Protein AF-A0A667WRQ1-F1 (afdb_monomer_lite)

Structure (mmCIF, N/CA/C/O backbone):
data_AF-A0A667WRQ1-F1
#
_entry.id   AF-A0A667WRQ1-F1
#
loop_
_atom_site.group_PDB
_atom_site.id
_atom_site.type_symbol
_atom_site.label_atom_id
_atom_site.label_alt_id
_atom_site.label_comp_id
_atom_site.label_asym_id
_atom_site.label_entity_id
_atom_site.label_seq_id
_atom_site.pdbx_PDB_ins_code
_atom_site.Cartn_x
_atom_site.Cartn_y
_atom_site.Cartn_z
_atom_site.occupancy
_atom_site.B_iso_or_equiv
_atom_site.auth_seq_id
_atom_site.auth_comp_id
_atom_site.auth_asym_id
_atom_site.auth_atom_id
_atom_site.pdbx_PDB_model_num
ATOM 1 N N . MET A 1 1 ? -1.560 -1.883 29.142 1.00 42.34 1 MET A N 1
ATOM 2 C CA . MET A 1 1 ? -1.331 -3.077 28.311 1.00 42.34 1 MET A CA 1
ATOM 3 C C . MET A 1 1 ? -0.499 -2.601 27.144 1.00 42.34 1 MET A C 1
ATOM 5 O O . MET A 1 1 ? -1.044 -2.218 26.118 1.00 42.34 1 MET A O 1
ATOM 9 N N . ASP A 1 2 ? 0.805 -2.490 27.361 1.00 52.34 2 ASP A N 1
ATOM 10 C CA . ASP A 1 2 ? 1.769 -2.213 26.306 1.00 52.34 2 ASP A CA 1
ATOM 11 C C . ASP A 1 2 ? 1.847 -3.485 25.462 1.00 52.34 2 ASP A C 1
ATOM 13 O O . ASP A 1 2 ? 2.607 -4.402 25.762 1.00 52.34 2 ASP A O 1
ATOM 17 N N . CYS A 1 3 ? 0.941 -3.612 24.489 1.00 54.09 3 CYS A N 1
ATOM 18 C CA . CYS A 1 3 ? 1.062 -4.631 23.460 1.00 54.09 3 CYS A CA 1
ATOM 19 C C . CYS A 1 3 ? 2.378 -4.340 22.751 1.00 54.09 3 CYS A C 1
ATOM 21 O O . CYS A 1 3 ? 2.482 -3.352 22.024 1.00 54.09 3 CYS A O 1
ATOM 23 N N . ASP A 1 4 ? 3.386 -5.147 23.063 1.00 63.47 4 ASP A N 1
ATOM 24 C CA . ASP A 1 4 ? 4.729 -5.015 22.535 1.00 63.47 4 ASP A CA 1
ATOM 25 C C . ASP A 1 4 ? 4.665 -5.169 21.013 1.00 63.47 4 ASP A C 1
ATOM 27 O O . ASP A 1 4 ? 4.563 -6.265 20.455 1.00 63.47 4 ASP A O 1
ATOM 31 N N . LEU A 1 5 ? 4.603 -4.020 20.344 1.00 56.53 5 LEU A N 1
ATOM 32 C CA . LEU A 1 5 ? 4.435 -3.911 18.906 1.00 56.53 5 LEU A CA 1
ATOM 33 C C . LEU A 1 5 ? 5.613 -4.574 18.186 1.00 56.53 5 LEU A C 1
ATOM 35 O O . LEU A 1 5 ? 5.435 -5.090 17.084 1.00 56.53 5 LEU A O 1
ATOM 39 N N . GLU A 1 6 ? 6.793 -4.617 18.812 1.00 61.09 6 GLU A N 1
ATOM 40 C CA . GLU A 1 6 ? 7.940 -5.357 18.288 1.00 61.09 6 GLU A CA 1
ATOM 41 C C . GLU A 1 6 ? 7.711 -6.872 18.334 1.00 61.09 6 GLU A C 1
ATOM 43 O O . GLU A 1 6 ? 8.034 -7.558 17.367 1.00 61.09 6 GLU A O 1
ATOM 48 N N . ALA A 1 7 ? 7.077 -7.401 19.384 1.00 72.69 7 ALA A N 1
ATOM 49 C CA . ALA A 1 7 ? 6.786 -8.831 19.488 1.00 72.69 7 ALA A CA 1
ATOM 50 C C . ALA A 1 7 ? 5.741 -9.290 18.455 1.00 72.69 7 ALA A C 1
ATOM 52 O O . ALA A 1 7 ? 5.940 -10.296 17.778 1.00 72.69 7 ALA A O 1
ATOM 53 N N . VAL A 1 8 ? 4.657 -8.526 18.272 1.00 69.25 8 VAL A N 1
ATOM 54 C CA . VAL A 1 8 ? 3.605 -8.845 17.282 1.00 69.25 8 VAL A CA 1
ATOM 55 C C . VAL A 1 8 ? 4.133 -8.737 15.851 1.00 69.25 8 VAL A C 1
ATOM 57 O O . VAL A 1 8 ? 3.812 -9.560 14.993 1.00 69.25 8 VAL A O 1
ATOM 60 N N . THR A 1 9 ? 4.966 -7.730 15.579 1.00 69.62 9 THR A N 1
ATOM 61 C CA . THR A 1 9 ? 5.581 -7.578 14.256 1.00 69.62 9 THR A CA 1
ATOM 62 C C . THR A 1 9 ? 6.618 -8.665 13.979 1.00 69.62 9 THR A C 1
ATOM 64 O O . THR A 1 9 ? 6.685 -9.138 12.845 1.00 69.62 9 THR A O 1
ATOM 67 N N . ALA A 1 10 ? 7.376 -9.111 14.986 1.00 73.44 10 ALA A N 1
ATOM 68 C CA . ALA A 1 10 ? 8.308 -10.230 14.860 1.00 73.44 10 ALA A CA 1
ATOM 69 C C . ALA A 1 10 ? 7.597 -11.570 14.600 1.00 73.44 10 ALA A C 1
ATOM 71 O O 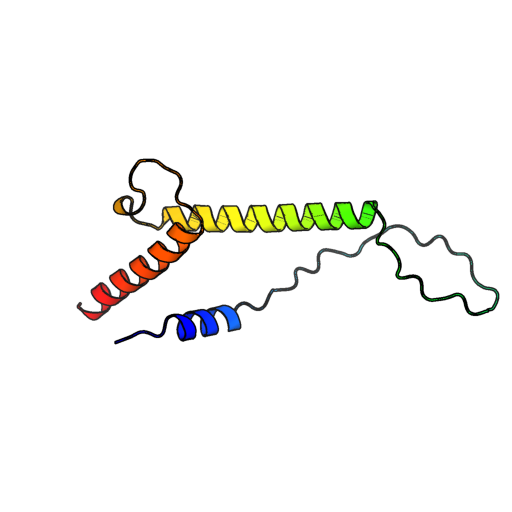. ALA A 1 10 ? 8.071 -12.356 13.777 1.00 73.44 10 ALA A O 1
ATOM 72 N N . ASP A 1 11 ? 6.455 -11.813 15.245 1.00 75.06 11 ASP A N 1
ATOM 73 C CA . ASP A 1 11 ? 5.653 -13.026 15.050 1.00 75.06 11 ASP A CA 1
ATOM 74 C C . ASP A 1 11 ? 5.050 -13.080 13.638 1.00 75.06 11 ASP A C 1
ATOM 76 O O . ASP A 1 11 ? 5.288 -14.030 12.891 1.00 75.06 11 ASP A O 1
ATOM 80 N N . MET A 1 12 ? 4.414 -11.988 13.190 1.00 71.81 12 MET A N 1
ATOM 81 C CA . MET A 1 12 ? 3.917 -11.885 11.813 1.00 71.81 12 MET A CA 1
ATOM 82 C C . MET A 1 12 ? 5.037 -12.067 10.786 1.00 71.81 12 MET A C 1
ATOM 84 O O . MET A 1 12 ? 4.849 -12.765 9.797 1.00 71.81 12 MET A O 1
ATOM 88 N N . LEU A 1 13 ? 6.213 -11.466 10.992 1.00 65.31 13 LEU A N 1
ATOM 89 C CA . LEU A 1 13 ? 7.317 -11.581 10.034 1.00 65.31 13 LEU A CA 1
ATOM 90 C C . LEU A 1 13 ? 7.924 -12.994 9.997 1.00 65.31 13 LEU A C 1
ATOM 92 O O . LEU A 1 13 ? 8.516 -13.370 8.987 1.00 65.31 13 LEU A O 1
ATOM 96 N N . SER A 1 14 ? 7.755 -13.775 11.066 1.00 67.50 14 SER A N 1
ATOM 97 C CA . SER A 1 14 ? 8.216 -15.165 11.143 1.00 67.50 14 SER A CA 1
ATOM 98 C C . SER A 1 14 ? 7.346 -16.119 10.316 1.00 67.50 14 SER A C 1
ATOM 100 O O . SER A 1 14 ? 7.856 -17.115 9.803 1.00 67.50 14 SER A O 1
ATOM 102 N N . GLU A 1 15 ? 6.060 -15.802 10.133 1.00 63.00 15 GLU A N 1
ATOM 103 C CA . GLU A 1 15 ? 5.127 -16.598 9.324 1.00 63.00 15 GLU A CA 1
ATOM 104 C C . GLU A 1 15 ? 5.210 -16.292 7.822 1.00 63.00 15 GLU A C 1
ATOM 106 O O . GLU A 1 15 ? 4.876 -17.138 6.991 1.00 63.00 15 GLU A O 1
ATOM 111 N N . TRP A 1 16 ? 5.740 -15.122 7.450 1.00 59.94 16 TRP A N 1
ATOM 112 C CA . TRP A 1 16 ? 6.037 -14.787 6.057 1.00 59.94 16 TRP A CA 1
ATOM 113 C C . TRP A 1 16 ? 7.232 -15.597 5.544 1.00 59.94 16 TRP A C 1
ATOM 115 O O . TRP A 1 16 ? 8.344 -15.100 5.357 1.00 59.94 16 TRP A O 1
ATOM 125 N N . LYS A 1 17 ? 6.985 -16.875 5.259 1.00 50.41 17 LYS A N 1
ATOM 126 C CA . LYS A 1 17 ? 7.858 -17.688 4.430 1.00 50.41 17 LYS A CA 1
ATOM 127 C C . LYS A 1 17 ? 7.667 -17.221 2.983 1.00 50.41 17 LYS A C 1
ATOM 129 O O . LYS A 1 17 ? 6.548 -17.294 2.482 1.00 50.41 17 LYS A O 1
ATOM 134 N N . PRO A 1 18 ? 8.709 -16.734 2.288 1.00 49.78 18 PRO A N 1
ATOM 135 C CA . PRO A 1 18 ? 8.589 -16.460 0.870 1.00 49.78 18 PRO A CA 1
ATOM 136 C C . PRO A 1 18 ? 8.334 -17.799 0.186 1.00 49.78 18 PRO A C 1
ATOM 138 O O . PRO A 1 18 ? 9.195 -18.676 0.154 1.00 49.78 18 PRO A O 1
ATOM 141 N N . GLU A 1 19 ? 7.120 -17.987 -0.306 1.00 46.06 19 GLU A N 1
ATOM 142 C CA . GLU A 1 19 ? 6.842 -19.036 -1.263 1.00 46.06 19 GLU A CA 1
ATOM 143 C C . GLU A 1 19 ? 7.634 -18.711 -2.526 1.00 46.06 19 GLU A C 1
ATOM 145 O O . GLU A 1 19 ? 7.362 -17.754 -3.258 1.00 46.06 19 GLU A O 1
ATOM 150 N N . ASP A 1 20 ? 8.715 -19.475 -2.691 1.00 48.84 20 ASP A N 1
ATOM 151 C CA . ASP A 1 20 ? 9.567 -19.488 -3.863 1.00 48.84 20 ASP A CA 1
ATOM 152 C C . ASP A 1 20 ? 8.709 -19.858 -5.075 1.00 48.84 20 ASP A C 1
ATOM 154 O O . ASP A 1 20 ? 8.644 -21.008 -5.507 1.00 48.84 20 ASP A O 1
ATOM 158 N N . ASN A 1 21 ? 8.072 -18.856 -5.676 1.00 47.94 21 ASN A N 1
ATOM 159 C CA . ASN A 1 21 ? 7.684 -18.917 -7.073 1.00 47.94 21 ASN A CA 1
ATOM 160 C C . ASN A 1 21 ? 8.979 -18.876 -7.886 1.00 47.94 21 ASN A C 1
ATOM 162 O O . ASN A 1 21 ? 9.406 -17.833 -8.390 1.00 47.94 21 ASN A O 1
ATOM 166 N N . ALA A 1 22 ? 9.629 -20.039 -7.956 1.00 46.59 22 ALA A N 1
ATOM 167 C CA . ALA A 1 22 ? 10.730 -20.347 -8.844 1.00 46.59 22 ALA A CA 1
ATOM 168 C C . ALA A 1 22 ? 10.228 -20.188 -10.284 1.00 46.59 22 ALA A C 1
ATOM 170 O O . ALA A 1 22 ? 9.764 -21.128 -10.923 1.00 46.59 22 ALA A O 1
ATOM 171 N N . PHE A 1 23 ? 10.261 -18.953 -10.783 1.00 42.78 23 PHE A N 1
ATOM 172 C CA . PHE A 1 23 ? 9.944 -18.657 -12.169 1.00 42.78 23 PHE A CA 1
ATOM 173 C C . PHE A 1 23 ? 11.058 -19.223 -13.052 1.00 42.78 23 PHE A C 1
ATOM 175 O O . PHE A 1 23 ? 12.090 -18.573 -13.241 1.00 42.78 23 PHE A O 1
ATOM 182 N N . GLY A 1 24 ? 10.805 -20.447 -13.525 1.00 42.84 24 GLY A N 1
ATOM 183 C CA . GLY A 1 24 ? 11.246 -21.035 -14.788 1.00 42.84 24 GLY A CA 1
ATOM 184 C C . GLY A 1 24 ? 12.632 -20.616 -15.250 1.00 42.84 24 GLY A C 1
ATOM 185 O O . GLY A 1 24 ? 12.814 -19.583 -15.904 1.00 42.84 24 GLY A O 1
ATOM 186 N N . ASP A 1 25 ? 13.604 -21.459 -14.925 1.00 56.91 25 ASP A N 1
ATOM 187 C CA . ASP A 1 25 ? 14.829 -21.573 -15.695 1.00 56.91 25 ASP A CA 1
ATOM 188 C C . ASP A 1 25 ? 14.462 -22.243 -17.023 1.00 56.91 25 ASP A C 1
ATOM 190 O O . ASP A 1 25 ? 14.152 -23.424 -17.024 1.00 56.91 25 ASP A O 1
ATOM 194 N N . ASP A 1 26 ? 14.437 -21.493 -18.129 1.00 50.53 26 ASP A N 1
ATOM 195 C CA . ASP A 1 26 ? 14.381 -22.088 -19.464 1.00 50.53 26 ASP A CA 1
ATOM 196 C C . ASP A 1 26 ? 15.123 -21.233 -20.505 1.00 50.53 26 ASP A C 1
ATOM 198 O O . ASP A 1 26 ? 14.803 -20.068 -20.758 1.00 50.53 26 ASP A O 1
ATOM 202 N N . GLN A 1 27 ? 16.120 -21.902 -21.092 1.00 51.25 27 GLN A N 1
ATOM 203 C CA . GLN A 1 27 ? 16.724 -21.745 -22.418 1.00 51.25 27 GLN A CA 1
ATOM 204 C C . GLN A 1 27 ? 17.407 -20.421 -22.794 1.00 51.25 27 GLN A C 1
ATOM 206 O O . GLN A 1 27 ? 16.821 -19.515 -23.379 1.00 51.25 27 GLN A O 1
ATOM 211 N N . ASP A 1 28 ? 18.736 -20.421 -22.669 1.00 38.97 28 ASP A N 1
ATOM 212 C CA . ASP A 1 28 ? 19.570 -20.073 -23.823 1.00 38.97 28 ASP A CA 1
ATOM 213 C C . ASP A 1 28 ? 20.550 -21.236 -24.053 1.00 38.97 28 ASP A C 1
ATOM 215 O O . ASP A 1 28 ? 21.164 -21.747 -23.113 1.00 38.97 28 ASP A O 1
ATOM 219 N N . SER A 1 29 ? 20.567 -21.736 -25.284 1.00 43.94 29 SER A N 1
ATOM 220 C CA . SER A 1 29 ? 21.109 -23.033 -25.687 1.00 43.94 29 SER A CA 1
ATOM 221 C C . SER A 1 29 ? 22.588 -23.208 -25.345 1.00 43.94 29 SER A C 1
ATOM 223 O O . SER A 1 29 ? 23.442 -22.414 -25.734 1.00 43.94 29 SER A O 1
ATOM 225 N N . LEU A 1 30 ? 22.899 -24.344 -24.723 1.00 44.84 30 LEU A N 1
ATOM 226 C CA . LEU A 1 30 ? 24.230 -24.939 -24.718 1.00 44.84 30 LEU A CA 1
ATOM 227 C C . LEU A 1 30 ? 24.623 -25.290 -26.163 1.00 44.84 30 LEU A C 1
ATOM 229 O O . LEU A 1 30 ? 24.187 -26.308 -26.697 1.00 44.84 30 LEU A O 1
ATOM 233 N N . GLN A 1 31 ? 25.474 -24.484 -26.798 1.00 46.28 31 GLN A N 1
ATOM 234 C CA . GLN A 1 31 ? 26.299 -24.996 -27.890 1.00 46.28 31 GLN A CA 1
ATOM 235 C C . GLN A 1 31 ? 27.484 -25.750 -27.286 1.00 46.28 31 GLN A C 1
ATOM 237 O O . GLN A 1 31 ? 28.384 -25.186 -26.670 1.00 46.28 31 GLN A O 1
ATOM 242 N N . SER A 1 32 ? 27.392 -27.065 -27.443 1.00 44.06 32 SER A N 1
ATOM 243 C CA . SER A 1 32 ? 28.373 -28.087 -27.115 1.00 44.06 32 SER A CA 1
ATOM 244 C C . SER A 1 32 ? 29.679 -27.921 -27.899 1.00 44.06 32 SER A C 1
ATOM 246 O O . SER A 1 32 ? 29.678 -28.019 -29.125 1.00 44.06 32 SER A O 1
ATOM 248 N N . SER A 1 33 ? 30.799 -27.844 -27.182 1.00 39.75 33 SER A N 1
ATOM 249 C CA . SER A 1 33 ? 32.075 -28.435 -27.602 1.00 39.75 33 SER A CA 1
ATOM 250 C C . SER A 1 33 ? 32.885 -28.846 -26.362 1.00 39.75 33 SER A C 1
ATOM 252 O O . SER A 1 33 ? 33.153 -28.047 -25.470 1.00 39.75 33 SER A O 1
ATOM 254 N N . SER A 1 34 ? 33.180 -30.144 -26.279 1.00 43.97 34 SER A N 1
ATOM 255 C CA . SER A 1 34 ? 33.880 -30.836 -25.181 1.00 43.97 34 SER A CA 1
ATOM 256 C C . SER A 1 34 ? 35.415 -30.883 -25.440 1.00 43.9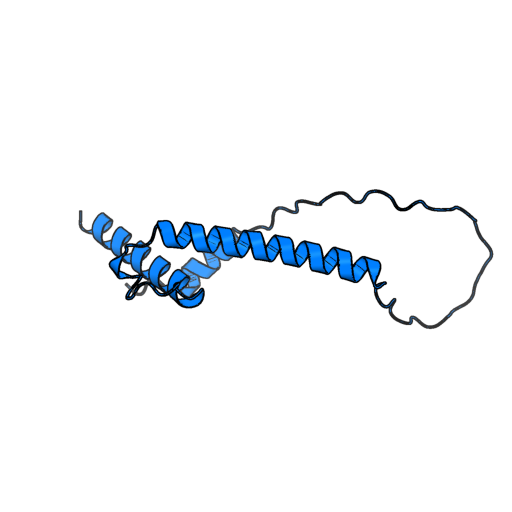7 34 SER A C 1
ATOM 258 O O . SER A 1 34 ? 35.846 -30.311 -26.440 1.00 43.97 34 SER A O 1
ATOM 260 N N . PRO A 1 35 ? 36.269 -31.486 -24.580 1.00 54.16 35 PRO A N 1
ATOM 261 C CA . PRO A 1 35 ? 37.181 -30.773 -23.680 1.00 54.16 35 PRO A CA 1
ATOM 262 C C . PRO A 1 35 ? 38.679 -31.007 -23.983 1.00 54.16 35 PRO A C 1
ATOM 264 O O . PRO A 1 35 ? 39.055 -32.063 -24.482 1.00 54.16 35 PRO A O 1
ATOM 267 N N . ASP A 1 36 ? 39.551 -30.075 -23.586 1.00 34.41 36 ASP A N 1
ATOM 268 C CA . ASP A 1 36 ? 40.977 -30.368 -23.364 1.00 34.41 36 ASP A CA 1
ATOM 269 C C . ASP A 1 36 ? 41.534 -29.561 -22.172 1.00 34.41 36 ASP A C 1
ATOM 271 O O . ASP A 1 36 ? 41.001 -28.513 -21.800 1.00 34.41 36 ASP A O 1
ATOM 275 N N . ALA A 1 37 ? 42.535 -30.127 -21.502 1.00 43.97 37 ALA A N 1
ATOM 276 C CA . ALA A 1 37 ? 42.888 -29.916 -20.098 1.00 43.97 37 ALA A CA 1
ATOM 277 C C . ALA A 1 37 ? 43.694 -28.630 -19.751 1.00 43.97 37 ALA A C 1
ATOM 279 O O . ALA A 1 37 ? 44.551 -28.206 -20.511 1.00 43.97 37 ALA A O 1
ATOM 280 N N . THR A 1 38 ? 43.420 -28.088 -18.541 1.00 42.12 38 THR A N 1
ATOM 281 C CA . THR A 1 38 ? 44.213 -27.291 -17.535 1.00 42.12 38 THR A CA 1
ATOM 282 C C . THR A 1 38 ? 45.410 -26.398 -17.963 1.00 42.12 38 THR A C 1
ATOM 284 O O . THR A 1 38 ? 46.201 -26.865 -18.771 1.00 42.12 38 THR A O 1
ATOM 287 N N . PRO A 1 39 ? 45.710 -25.215 -17.332 1.00 44.38 39 PRO A N 1
ATOM 288 C CA . PRO A 1 39 ? 45.667 -24.969 -15.872 1.00 44.38 39 PRO A CA 1
ATOM 289 C C . PRO A 1 39 ? 45.271 -23.544 -15.369 1.00 44.38 39 PRO A C 1
ATOM 291 O O . PRO A 1 39 ? 45.336 -22.536 -16.063 1.00 44.38 39 PRO A O 1
ATOM 294 N N . THR A 1 40 ? 44.891 -23.486 -14.088 1.00 47.12 40 THR A N 1
ATOM 295 C CA . THR A 1 40 ? 44.965 -22.370 -13.114 1.00 47.12 40 THR A CA 1
ATOM 296 C C . THR A 1 40 ? 44.999 -20.922 -13.639 1.00 47.12 40 THR A C 1
ATOM 298 O O . THR A 1 40 ? 46.064 -20.317 -13.771 1.00 47.12 40 THR A O 1
ATOM 301 N N . GLN A 1 41 ? 43.830 -20.281 -13.773 1.00 49.72 41 GLN A N 1
ATOM 302 C CA . GLN A 1 41 ? 43.741 -18.826 -13.946 1.00 49.72 41 GLN A CA 1
ATOM 303 C C . GLN A 1 41 ? 42.802 -18.206 -12.901 1.00 49.72 41 GLN A C 1
ATOM 305 O O . GLN A 1 41 ? 41.585 -18.338 -12.956 1.00 49.72 41 GLN A O 1
ATOM 310 N N . ARG A 1 42 ? 43.437 -17.584 -11.899 1.00 44.22 42 ARG A N 1
ATOM 311 C CA . ARG A 1 42 ? 42.972 -16.502 -11.011 1.00 44.22 42 ARG A CA 1
ATOM 312 C C . ARG A 1 42 ? 41.463 -16.240 -11.073 1.00 44.22 42 ARG A C 1
ATOM 314 O O . ARG A 1 42 ? 40.978 -15.652 -12.036 1.00 44.22 42 ARG A O 1
ATOM 321 N N . GLN A 1 43 ? 40.760 -16.606 -9.999 1.00 50.78 43 GLN A N 1
ATOM 322 C CA . GLN A 1 43 ? 39.344 -16.319 -9.764 1.00 50.78 43 GLN A CA 1
ATOM 323 C C . GLN A 1 43 ? 39.071 -14.807 -9.827 1.00 50.78 43 GLN A C 1
ATOM 325 O O . GLN A 1 43 ? 39.032 -14.099 -8.822 1.00 50.78 43 GLN A O 1
ATOM 330 N N . THR A 1 44 ? 38.882 -14.287 -11.035 1.00 56.25 44 THR A N 1
ATOM 331 C CA . THR A 1 44 ? 38.269 -12.986 -11.251 1.00 56.25 44 THR A CA 1
ATOM 332 C C . THR A 1 44 ? 36.771 -13.220 -11.144 1.00 56.25 44 THR A C 1
ATOM 334 O O . THR A 1 44 ? 36.180 -13.953 -11.933 1.00 56.25 44 THR A O 1
ATOM 337 N N . LYS A 1 45 ? 36.159 -12.679 -10.085 1.00 62.31 45 LYS A N 1
ATOM 338 C CA . LYS A 1 45 ? 34.713 -12.771 -9.843 1.00 62.31 45 LYS A CA 1
ATOM 339 C C . LYS A 1 45 ? 33.971 -12.487 -11.160 1.00 62.31 45 LYS A C 1
ATOM 341 O O . LYS A 1 45 ? 34.200 -11.411 -11.725 1.00 62.31 45 LYS A O 1
ATOM 346 N N . PRO A 1 46 ? 33.110 -13.391 -11.663 1.00 59.91 46 PRO A N 1
ATOM 347 C CA . PRO A 1 46 ? 32.398 -13.153 -12.907 1.00 59.91 46 PRO A CA 1
ATOM 348 C C . PRO A 1 46 ? 31.484 -11.943 -12.710 1.00 59.91 46 PRO A C 1
ATOM 350 O O . PRO A 1 46 ? 30.471 -12.003 -12.012 1.00 59.91 46 PRO A O 1
ATOM 353 N N . LYS A 1 47 ? 31.866 -10.806 -13.298 1.00 68.56 47 LYS A N 1
ATOM 354 C CA . LYS A 1 47 ? 31.001 -9.632 -13.404 1.00 68.56 47 LYS A CA 1
ATOM 355 C C . LYS A 1 47 ? 29.763 -10.071 -14.177 1.00 68.56 47 LYS A C 1
ATOM 357 O O . LYS A 1 47 ? 29.850 -10.404 -15.355 1.00 68.56 47 LYS A O 1
ATOM 362 N N . MET A 1 48 ? 28.626 -10.116 -13.484 1.00 74.00 48 MET A N 1
ATOM 363 C CA . MET A 1 48 ? 27.316 -10.417 -14.061 1.00 74.00 4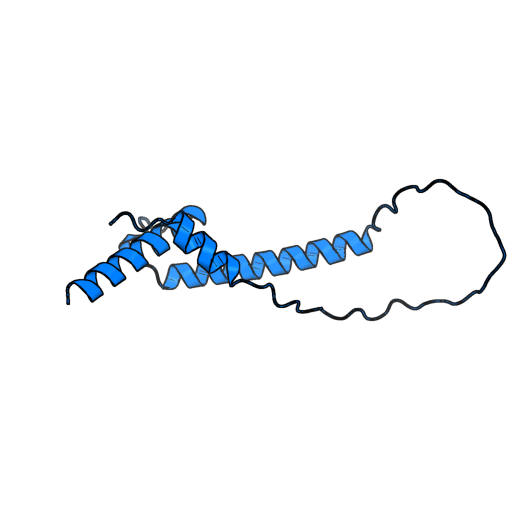8 MET A CA 1
ATOM 364 C C . MET A 1 48 ? 27.143 -9.665 -15.384 1.00 74.00 48 MET A C 1
ATOM 366 O O . MET A 1 48 ? 27.304 -8.441 -15.424 1.00 74.00 48 MET A O 1
ATOM 370 N N . SER A 1 49 ? 26.809 -10.387 -16.458 1.00 87.81 49 SER A N 1
ATOM 371 C CA . SER A 1 49 ? 26.597 -9.768 -17.767 1.00 87.81 49 SER A CA 1
ATOM 372 C C . SER A 1 49 ? 25.474 -8.727 -17.701 1.00 87.81 49 SER A C 1
ATOM 374 O O . SER A 1 49 ? 24.538 -8.838 -16.903 1.00 87.81 49 SER A O 1
ATOM 376 N N . ILE A 1 50 ? 25.545 -7.705 -18.558 1.00 88.62 50 ILE A N 1
ATOM 377 C CA . ILE A 1 50 ? 24.543 -6.627 -18.616 1.00 88.62 50 ILE A CA 1
ATOM 378 C C . ILE A 1 50 ? 23.136 -7.206 -18.836 1.00 88.62 50 ILE A C 1
ATOM 380 O O . ILE A 1 50 ? 22.202 -6.796 -18.154 1.00 88.62 50 ILE A O 1
ATOM 384 N N . LYS A 1 51 ? 22.995 -8.232 -19.691 1.00 88.12 51 LYS A N 1
ATOM 385 C CA . LYS A 1 51 ? 21.724 -8.945 -19.921 1.00 88.12 51 LYS A CA 1
ATOM 386 C C . LYS A 1 51 ? 21.149 -9.542 -18.627 1.00 88.12 51 LYS A C 1
ATOM 388 O O . LYS A 1 51 ? 19.972 -9.348 -18.328 1.00 88.12 51 LYS A O 1
ATOM 393 N N . ARG A 1 52 ? 21.983 -10.210 -17.817 1.00 92.50 52 ARG A N 1
ATOM 394 C CA . ARG A 1 52 ? 21.561 -10.783 -16.523 1.00 92.50 52 ARG A CA 1
ATOM 395 C C . ARG A 1 52 ? 21.167 -9.700 -15.521 1.00 92.50 52 ARG A C 1
ATOM 397 O O . AR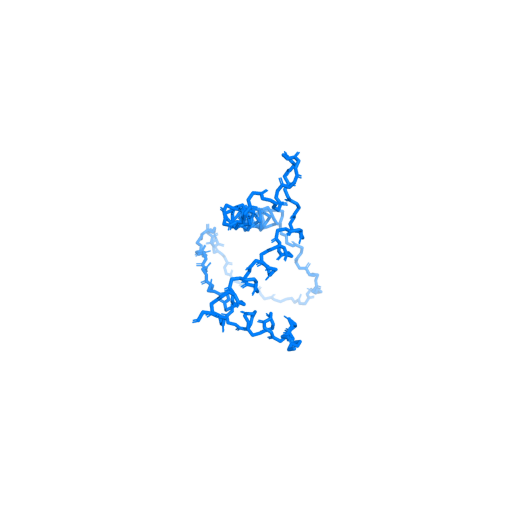G A 1 52 ? 20.176 -9.871 -14.814 1.00 92.50 52 ARG A O 1
ATOM 404 N N . ARG A 1 53 ? 21.904 -8.584 -15.486 1.00 93.31 53 ARG A N 1
ATOM 405 C CA . ARG A 1 53 ? 21.561 -7.416 -14.657 1.00 93.31 53 ARG A CA 1
ATOM 406 C C . ARG A 1 53 ? 20.202 -6.832 -15.043 1.00 93.31 53 ARG A C 1
ATOM 408 O O . ARG A 1 53 ? 19.384 -6.632 -14.158 1.00 93.31 53 ARG A O 1
ATOM 415 N N . MET A 1 54 ? 19.932 -6.638 -16.337 1.00 93.00 54 MET A N 1
ATOM 416 C CA . MET A 1 54 ? 18.649 -6.103 -16.815 1.00 93.00 54 MET A CA 1
ATOM 417 C C . MET A 1 54 ? 17.466 -7.008 -16.447 1.00 93.00 54 MET A C 1
ATOM 419 O O . MET A 1 54 ? 16.482 -6.517 -15.900 1.00 93.00 54 MET A O 1
ATOM 423 N N . LYS A 1 55 ? 17.578 -8.332 -16.654 1.00 93.19 55 LYS A N 1
ATOM 424 C CA . LYS A 1 55 ? 16.531 -9.292 -16.242 1.00 93.19 55 LYS A CA 1
ATOM 425 C C . LYS A 1 55 ? 16.272 -9.221 -14.732 1.00 93.19 55 LYS A C 1
ATOM 427 O O . LYS A 1 55 ? 15.125 -9.257 -14.301 1.00 93.19 55 LYS A O 1
ATOM 432 N N . ALA A 1 56 ? 17.327 -9.099 -13.923 1.00 94.12 56 ALA A N 1
ATOM 433 C CA . ALA A 1 56 ? 17.192 -8.940 -12.476 1.00 94.12 56 ALA A CA 1
ATOM 434 C C . ALA A 1 56 ? 16.512 -7.617 -12.087 1.00 94.12 56 ALA A C 1
ATOM 436 O O . ALA A 1 56 ? 15.624 -7.627 -11.240 1.00 94.12 56 ALA A O 1
ATOM 437 N N . SER A 1 57 ? 16.874 -6.504 -12.730 1.00 96.25 57 SER A N 1
ATOM 438 C CA . SER A 1 57 ? 16.249 -5.201 -12.484 1.00 96.25 57 SER A CA 1
ATOM 439 C C . SER A 1 57 ? 14.768 -5.176 -12.860 1.00 96.25 57 SER A C 1
ATOM 441 O O . SER A 1 57 ? 13.973 -4.616 -12.111 1.00 96.25 57 SER A O 1
ATOM 443 N N . GLU A 1 58 ? 14.369 -5.804 -13.971 1.00 97.25 58 GLU A N 1
ATOM 444 C CA . GLU A 1 58 ? 12.949 -5.868 -14.347 1.00 97.25 58 GLU A CA 1
ATOM 445 C C . GLU A 1 58 ? 12.139 -6.712 -13.355 1.00 97.25 58 GLU A C 1
ATOM 447 O O . GLU A 1 58 ? 11.032 -6.326 -12.979 1.00 97.25 58 GLU A O 1
ATOM 452 N N . ARG A 1 59 ? 12.708 -7.814 -12.847 1.00 96.81 59 ARG A N 1
ATOM 453 C CA . ARG A 1 59 ? 12.075 -8.595 -11.772 1.00 96.81 59 ARG A CA 1
ATOM 454 C C . ARG A 1 59 ? 11.862 -7.766 -10.513 1.00 96.81 59 ARG A C 1
ATOM 456 O O . ARG A 1 59 ? 10.757 -7.757 -9.979 1.00 96.81 59 ARG A O 1
ATOM 463 N N . GLU A 1 60 ? 12.878 -7.027 -10.071 1.00 97.12 60 GLU A N 1
ATOM 464 C CA . GLU A 1 60 ? 12.734 -6.169 -8.891 1.00 97.12 60 GLU A CA 1
ATOM 465 C C . GLU A 1 60 ? 11.712 -5.052 -9.128 1.00 97.12 60 GLU A C 1
ATOM 467 O O . GLU A 1 60 ? 10.925 -4.720 -8.244 1.00 97.12 60 GLU A O 1
ATOM 472 N N . LYS A 1 61 ? 11.645 -4.516 -10.350 1.00 97.75 61 LYS A N 1
ATOM 473 C CA . LYS A 1 61 ? 10.621 -3.542 -10.733 1.00 97.75 61 LYS A CA 1
ATOM 474 C C . LYS A 1 61 ? 9.212 -4.127 -10.615 1.00 97.75 61 LYS A C 1
ATOM 476 O O . LYS A 1 61 ? 8.328 -3.438 -10.115 1.00 97.75 61 LYS A O 1
ATOM 481 N N . MET A 1 62 ? 8.986 -5.367 -11.053 1.00 97.38 62 MET A N 1
ATOM 482 C CA . MET A 1 62 ? 7.692 -6.045 -10.888 1.00 97.38 62 MET A CA 1
ATOM 483 C C . MET A 1 62 ? 7.371 -6.310 -9.415 1.00 97.38 62 MET A C 1
ATOM 485 O O . MET A 1 62 ? 6.261 -6.017 -8.973 1.00 97.38 62 MET A O 1
ATOM 489 N N . ARG A 1 63 ? 8.359 -6.757 -8.632 1.00 97.75 63 ARG A N 1
ATOM 490 C CA . ARG A 1 63 ? 8.223 -6.933 -7.180 1.00 97.75 63 ARG A CA 1
ATOM 491 C C . ARG A 1 63 ? 7.812 -5.630 -6.487 1.00 97.75 63 ARG A C 1
ATOM 493 O O . ARG A 1 63 ? 6.883 -5.617 -5.686 1.00 97.75 63 ARG A O 1
ATOM 500 N N . MET A 1 64 ? 8.450 -4.513 -6.836 1.00 98.06 64 MET A N 1
ATOM 501 C CA . MET A 1 64 ? 8.113 -3.197 -6.288 1.00 98.06 64 MET A CA 1
ATOM 502 C C . MET A 1 64 ? 6.745 -2.678 -6.738 1.00 98.06 64 MET A C 1
ATOM 504 O O . MET A 1 64 ? 6.09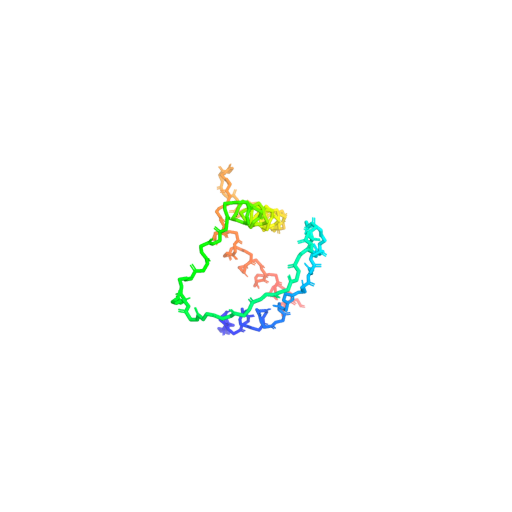2 -1.991 -5.953 1.00 98.06 64 MET A O 1
ATOM 508 N N . ARG A 1 65 ? 6.284 -3.014 -7.953 1.00 97.06 65 ARG A N 1
ATOM 509 C CA . ARG A 1 65 ? 4.915 -2.696 -8.398 1.00 97.06 65 ARG A CA 1
ATOM 510 C C . ARG A 1 65 ? 3.874 -3.423 -7.551 1.00 97.06 65 ARG A C 1
ATOM 512 O O . ARG A 1 65 ? 2.987 -2.761 -7.027 1.00 97.06 65 ARG A O 1
ATOM 519 N N . SER A 1 66 ? 4.035 -4.732 -7.354 1.00 97.19 66 SER A N 1
ATOM 520 C CA . SER A 1 66 ? 3.135 -5.523 -6.504 1.00 97.19 66 SER A CA 1
ATOM 521 C C . SER A 1 66 ? 3.094 -4.989 -5.066 1.00 97.19 66 SER A C 1
ATOM 523 O O . SER A 1 66 ? 2.017 -4.795 -4.508 1.00 97.19 66 SER A O 1
ATOM 525 N N . LEU A 1 67 ? 4.252 -4.636 -4.493 1.00 96.56 67 LEU A N 1
ATOM 526 C CA . LEU A 1 67 ? 4.307 -4.026 -3.162 1.00 96.56 67 LEU A CA 1
ATOM 527 C C . LEU A 1 67 ? 3.564 -2.681 -3.100 1.00 96.56 67 LEU A C 1
ATOM 529 O O . LEU A 1 67 ? 2.901 -2.377 -2.109 1.00 96.56 67 LEU A O 1
ATOM 533 N N . ALA A 1 68 ? 3.696 -1.848 -4.135 1.00 94.19 68 ALA A N 1
ATOM 534 C CA . ALA A 1 68 ? 2.994 -0.572 -4.191 1.00 94.19 68 ALA A CA 1
ATOM 535 C C . ALA A 1 68 ? 1.476 -0.769 -4.277 1.00 94.19 68 ALA A C 1
ATOM 537 O O . ALA A 1 68 ? 0.742 -0.067 -3.587 1.00 94.19 68 ALA A O 1
ATOM 538 N N . GLU A 1 69 ? 1.020 -1.732 -5.075 1.00 95.44 69 GLU A N 1
ATOM 539 C CA . GLU A 1 69 ? -0.393 -2.076 -5.224 1.00 95.44 69 GLU A CA 1
ATOM 540 C C . GLU A 1 69 ? -1.008 -2.559 -3.906 1.00 95.44 69 GLU A C 1
ATOM 542 O O . GLU A 1 69 ? -2.003 -1.991 -3.465 1.00 95.44 69 GLU A O 1
ATOM 547 N N . ALA A 1 70 ? -0.367 -3.507 -3.215 1.00 96.19 70 ALA A N 1
ATOM 548 C CA . ALA A 1 70 ? -0.818 -3.971 -1.901 1.00 96.19 70 ALA A CA 1
ATOM 549 C C . ALA A 1 70 ? -0.902 -2.821 -0.880 1.00 96.19 70 ALA A C 1
ATOM 551 O O . ALA A 1 70 ? -1.848 -2.727 -0.100 1.00 96.19 70 ALA A O 1
ATOM 552 N N . LEU A 1 71 ? 0.055 -1.886 -0.917 1.00 93.81 71 LEU A N 1
ATOM 553 C CA . LEU A 1 71 ? 0.023 -0.697 -0.068 1.00 93.81 71 LEU A CA 1
ATOM 554 C C . LEU A 1 71 ? -1.114 0.269 -0.446 1.00 93.81 71 LEU A C 1
ATOM 556 O O . LEU A 1 71 ? -1.618 0.981 0.417 1.00 93.81 71 LEU A O 1
ATOM 560 N N . HIS A 1 72 ? -1.493 0.362 -1.722 1.00 91.62 72 HIS A N 1
ATOM 561 C CA . HIS A 1 72 ? -2.663 1.136 -2.142 1.00 91.62 72 HIS A CA 1
ATOM 562 C C . HIS A 1 72 ? -3.956 0.483 -1.662 1.00 91.62 72 HIS A C 1
ATOM 564 O O . HIS A 1 72 ? -4.732 1.171 -1.011 1.00 91.62 72 HIS A O 1
ATOM 570 N N . GLN A 1 73 ? -4.113 -0.827 -1.851 1.00 94.19 73 GLN A N 1
ATOM 571 C CA . GLN A 1 73 ? -5.257 -1.578 -1.328 1.00 94.19 73 GLN A CA 1
ATOM 572 C C . GLN A 1 73 ? -5.391 -1.418 0.192 1.00 94.19 73 GLN A C 1
ATOM 574 O O . GLN A 1 73 ? -6.485 -1.210 0.701 1.00 94.19 73 GLN A O 1
ATOM 579 N N . LEU A 1 74 ? -4.275 -1.420 0.930 1.00 93.94 74 LEU A N 1
ATOM 580 C CA . LEU A 1 74 ? -4.290 -1.176 2.374 1.00 93.94 74 LEU A CA 1
ATOM 581 C C . LEU A 1 74 ? -4.895 0.190 2.743 1.00 93.94 74 LEU A C 1
ATOM 583 O O . LEU A 1 74 ? -5.564 0.309 3.765 1.00 93.94 74 LEU A O 1
ATOM 587 N N . ARG A 1 75 ? -4.683 1.223 1.919 1.00 92.25 75 ARG A N 1
ATOM 588 C CA . ARG A 1 75 ? -5.259 2.555 2.161 1.00 92.25 75 ARG A CA 1
ATOM 589 C C . ARG A 1 75 ? -6.771 2.576 1.987 1.00 92.25 75 ARG A C 1
ATOM 591 O O . ARG A 1 75 ? -7.411 3.359 2.679 1.00 92.25 75 ARG A O 1
ATOM 598 N N . ASP A 1 76 ? -7.326 1.725 1.130 1.00 90.94 76 ASP A N 1
ATOM 599 C CA . ASP A 1 76 ? -8.772 1.659 0.894 1.00 90.94 76 ASP A CA 1
ATOM 600 C C . ASP A 1 76 ? -9.534 1.153 2.133 1.00 90.94 76 ASP A C 1
ATOM 602 O O . ASP A 1 76 ? -10.707 1.473 2.316 1.00 90.94 76 ASP A O 1
ATOM 606 N N . TYR A 1 77 ? -8.853 0.425 3.026 1.00 92.88 77 TYR A N 1
ATOM 607 C CA . TYR A 1 77 ? -9.398 -0.023 4.312 1.00 92.88 77 TYR A CA 1
ATOM 608 C C . TYR A 1 77 ? -9.230 0.993 5.448 1.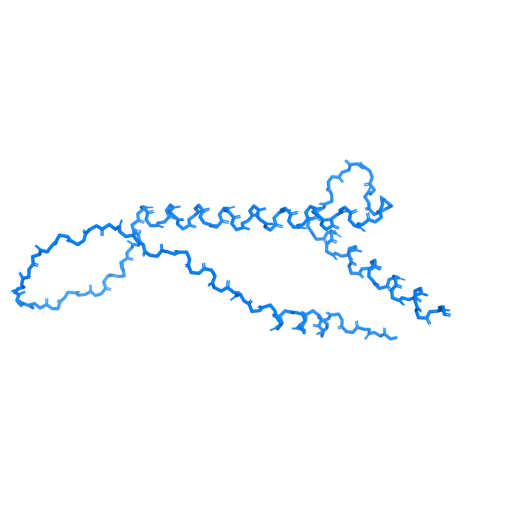00 92.88 77 TYR A C 1
ATOM 610 O O . TYR A 1 77 ? -9.767 0.786 6.538 1.00 92.88 77 TYR A O 1
ATOM 618 N N . LEU A 1 78 ? -8.480 2.080 5.239 1.00 90.94 78 LEU A N 1
ATOM 619 C CA . LEU A 1 78 ? -8.276 3.091 6.271 1.00 90.94 78 LEU A CA 1
ATOM 620 C C . LEU A 1 78 ? -9.398 4.135 6.244 1.00 90.94 78 LEU A C 1
ATOM 622 O O . LEU A 1 78 ? -9.748 4.633 5.172 1.00 90.94 78 LEU A O 1
ATOM 626 N N . PRO A 1 79 ? -9.927 4.547 7.413 1.00 88.00 79 PRO A N 1
ATOM 627 C CA . PRO A 1 79 ? -10.943 5.588 7.464 1.00 88.00 79 PRO A CA 1
ATOM 628 C C . PRO A 1 79 ? -10.483 6.900 6.797 1.00 88.00 79 PRO A C 1
ATOM 630 O O . PRO A 1 79 ? -9.327 7.308 6.977 1.00 88.00 79 PRO A O 1
ATOM 633 N N . PRO A 1 80 ? -11.381 7.625 6.099 1.00 81.00 80 PRO A N 1
ATOM 634 C CA . PRO A 1 80 ? -11.052 8.878 5.411 1.00 81.00 80 PRO A CA 1
ATOM 635 C C . PRO A 1 80 ? -10.427 9.947 6.318 1.00 81.00 80 PRO A C 1
ATOM 637 O O . PRO A 1 80 ? -9.617 10.750 5.857 1.00 81.00 80 PRO A O 1
ATOM 640 N N . ASP A 1 81 ? -10.734 9.922 7.618 1.00 78.88 81 ASP A N 1
ATOM 641 C CA . ASP A 1 81 ? -10.200 10.844 8.629 1.00 78.88 81 ASP A CA 1
ATOM 642 C C . ASP A 1 81 ? -8.668 10.796 8.764 1.00 78.88 81 ASP A C 1
ATOM 644 O O . ASP A 1 81 ? -8.041 11.771 9.199 1.00 78.88 81 ASP A O 1
ATOM 648 N N . TYR A 1 82 ? -8.053 9.672 8.385 1.00 79.88 82 TYR A N 1
ATOM 649 C CA . TYR A 1 82 ? -6.601 9.503 8.344 1.00 79.88 82 TYR A CA 1
ATOM 650 C C . TYR A 1 82 ? -5.976 10.120 7.084 1.00 79.88 82 TYR A C 1
ATOM 652 O O . TYR A 1 82 ? -4.836 10.590 7.121 1.00 79.88 82 TYR A O 1
ATOM 660 N N . SER A 1 83 ? -6.742 10.214 5.995 1.00 73.06 83 SER A N 1
ATOM 661 C CA . SER A 1 83 ? -6.355 10.860 4.736 1.00 73.06 83 SER A CA 1
ATOM 662 C C . SER A 1 83 ? -6.638 12.364 4.788 1.00 73.06 83 SER A C 1
ATOM 664 O O . SER A 1 83 ? -7.400 12.925 4.000 1.00 73.06 83 SER A O 1
ATOM 666 N N . LYS A 1 84 ? -6.024 13.063 5.751 1.00 64.50 84 LYS A N 1
ATOM 667 C CA . LYS A 1 84 ? -6.203 14.513 5.888 1.00 64.50 84 LYS A CA 1
ATOM 668 C C . LYS A 1 84 ? -5.621 15.222 4.659 1.00 64.50 84 LYS A C 1
ATOM 670 O O . LYS A 1 84 ? -4.415 15.172 4.432 1.00 64.50 84 LYS A O 1
ATOM 675 N N . ARG A 1 85 ? -6.466 15.991 3.959 1.00 60.88 85 ARG A N 1
ATOM 676 C CA . ARG A 1 85 ? -6.125 17.014 2.938 1.00 60.88 85 ARG A CA 1
ATOM 677 C C . ARG A 1 85 ? -5.975 16.567 1.480 1.00 60.88 85 ARG A C 1
ATOM 679 O O . ARG A 1 85 ? -5.343 17.288 0.714 1.00 60.88 85 ARG A O 1
ATOM 686 N N . GLY A 1 86 ? -6.524 15.421 1.073 1.00 61.84 86 GLY A N 1
ATOM 687 C CA . GLY A 1 86 ? -6.455 15.003 -0.339 1.00 61.84 86 GLY A CA 1
ATOM 688 C C . GLY A 1 86 ? -5.022 14.797 -0.851 1.00 61.84 86 GLY A C 1
ATOM 689 O O . GLY A 1 86 ? -4.796 14.734 -2.057 1.00 61.84 86 GLY A O 1
ATOM 690 N N . GLN A 1 87 ? -4.050 14.708 0.063 1.00 69.69 87 GLN A N 1
ATOM 691 C CA . GLN A 1 87 ? -2.688 14.322 -0.259 1.00 69.69 87 GLN A CA 1
ATOM 692 C C . GLN A 1 87 ? -2.556 12.799 -0.209 1.00 69.69 87 GLN A C 1
ATOM 694 O O . GLN A 1 87 ? -3.116 12.163 0.688 1.00 69.69 87 GLN A O 1
ATOM 699 N N . PRO A 1 88 ? -1.776 12.206 -1.127 1.00 69.06 88 PRO A N 1
ATOM 700 C CA . PRO A 1 88 ? -1.484 10.785 -1.079 1.00 69.06 88 PRO A CA 1
ATOM 701 C C . PRO A 1 88 ? -0.707 10.464 0.204 1.00 69.06 88 PRO A C 1
ATOM 703 O O . PRO A 1 88 ? 0.366 11.017 0.450 1.00 69.06 88 PRO A O 1
ATOM 706 N N . MET A 1 89 ? -1.239 9.560 1.029 1.00 80.75 89 MET A N 1
ATOM 707 C CA . MET A 1 89 ? -0.572 9.132 2.259 1.00 80.75 89 MET A CA 1
ATOM 708 C C . MET A 1 89 ? 0.801 8.521 1.964 1.00 80.75 89 MET A C 1
ATOM 710 O O . MET A 1 89 ? 0.943 7.666 1.083 1.00 80.75 89 MET A O 1
ATOM 714 N N . THR A 1 90 ? 1.821 8.889 2.742 1.00 91.31 90 THR A N 1
ATOM 715 C CA . THR A 1 90 ? 3.149 8.267 2.617 1.00 91.31 90 THR A CA 1
ATOM 716 C C . THR A 1 90 ? 3.119 6.796 3.049 1.00 91.31 90 THR A C 1
ATOM 718 O O . THR A 1 90 ? 2.222 6.361 3.781 1.00 91.31 90 THR A O 1
ATOM 721 N N . LYS A 1 91 ? 4.120 6.009 2.621 1.00 93.06 91 LYS A N 1
ATOM 722 C CA . LYS A 1 91 ? 4.230 4.590 3.010 1.00 93.06 91 LYS A CA 1
ATOM 723 C C . LYS A 1 91 ? 4.262 4.429 4.531 1.00 93.06 91 LYS A C 1
ATOM 725 O O . LYS A 1 91 ? 3.507 3.638 5.079 1.00 93.06 91 LYS A O 1
ATOM 730 N N . ILE A 1 92 ? 5.067 5.248 5.210 1.00 93.75 92 ILE A N 1
ATOM 731 C CA . ILE A 1 92 ? 5.212 5.186 6.668 1.00 93.75 92 ILE A CA 1
ATOM 732 C C . ILE A 1 92 ? 3.931 5.588 7.408 1.00 93.75 92 ILE A C 1
ATOM 734 O O . ILE A 1 92 ? 3.585 4.957 8.399 1.00 93.75 92 ILE A O 1
ATOM 738 N N . GLN A 1 93 ? 3.192 6.588 6.916 1.00 91.88 93 GLN A N 1
ATOM 739 C CA . GLN A 1 93 ? 1.899 6.961 7.502 1.00 91.88 93 GLN A CA 1
ATOM 740 C C . GLN A 1 93 ? 0.862 5.853 7.338 1.00 91.88 93 GLN A C 1
ATOM 742 O O . GLN A 1 93 ? 0.145 5.562 8.284 1.00 91.88 93 GLN A O 1
ATOM 747 N N . THR A 1 94 ? 0.817 5.214 6.165 1.00 93.06 94 THR A N 1
ATOM 748 C CA . THR A 1 94 ? -0.108 4.101 5.888 1.00 93.06 94 THR A CA 1
ATOM 749 C C . THR A 1 94 ? 0.091 2.969 6.887 1.00 93.06 94 THR A C 1
ATOM 751 O O . THR A 1 94 ? -0.870 2.519 7.503 1.00 93.06 94 THR A O 1
ATOM 754 N N . LEU A 1 95 ? 1.345 2.575 7.122 1.00 95.81 95 LEU A N 1
ATOM 755 C CA . LEU A 1 95 ? 1.670 1.524 8.084 1.00 95.81 95 LEU A CA 1
ATOM 756 C C . LEU A 1 95 ? 1.310 1.928 9.521 1.00 95.81 95 LEU A C 1
ATOM 758 O O . LEU A 1 95 ? 0.652 1.164 10.219 1.00 95.81 95 LEU A O 1
ATOM 762 N N . LYS A 1 96 ? 1.665 3.151 9.942 1.00 93.56 96 LYS A N 1
ATOM 763 C CA . LYS A 1 96 ? 1.336 3.655 11.286 1.00 93.56 96 LYS A CA 1
ATOM 764 C C . LYS A 1 96 ? -0.171 3.688 11.543 1.00 93.56 96 LYS A C 1
ATOM 766 O O . LYS A 1 96 ? -0.631 3.161 12.546 1.00 93.56 96 LYS A O 1
ATOM 771 N N . TYR A 1 97 ? -0.944 4.257 10.621 1.00 93.38 97 TYR A N 1
ATOM 772 C CA . TYR A 1 97 ? -2.394 4.367 10.787 1.00 93.38 97 TYR A CA 1
ATOM 773 C C . TYR A 1 97 ? -3.105 3.019 10.723 1.00 93.38 97 TYR A C 1
ATOM 775 O O . TYR A 1 97 ? -4.113 2.852 11.399 1.00 93.38 97 TYR A O 1
ATOM 783 N N . THR A 1 98 ? -2.572 2.055 9.970 1.00 95.12 98 THR A N 1
ATOM 784 C CA . THR A 1 98 ? -3.085 0.677 9.970 1.00 95.12 98 THR A CA 1
ATOM 785 C C . THR A 1 98 ? -2.961 0.047 11.350 1.00 95.12 98 THR A C 1
ATOM 787 O O . THR A 1 98 ? -3.945 -0.478 11.862 1.00 95.12 98 THR A O 1
ATOM 790 N N . ILE A 1 99 ? -1.786 0.154 11.976 1.00 95.56 99 ILE A N 1
ATOM 791 C CA . ILE A 1 99 ? -1.555 -0.360 13.332 1.00 95.56 99 ILE A CA 1
ATOM 792 C C . ILE A 1 99 ? -2.520 0.307 14.322 1.00 95.56 99 ILE A C 1
ATOM 794 O O . ILE A 1 99 ? -3.229 -0.381 15.055 1.00 95.56 99 ILE A O 1
ATOM 798 N N . ASP A 1 100 ? -2.619 1.640 14.291 1.00 94.19 100 ASP A N 1
ATOM 799 C CA . ASP A 1 100 ? -3.537 2.386 15.160 1.00 94.19 100 ASP A CA 1
ATOM 800 C C . ASP A 1 100 ? -5.003 1.984 14.942 1.00 94.19 100 ASP A C 1
ATOM 802 O O . ASP A 1 100 ? -5.788 1.941 15.889 1.00 94.19 100 ASP A O 1
ATOM 806 N N . TYR A 1 101 ? -5.399 1.724 13.694 1.00 95.19 101 TYR A N 1
ATOM 807 C CA . TYR A 1 101 ? -6.771 1.367 13.355 1.00 95.19 101 TYR A CA 1
ATOM 808 C C . TYR A 1 101 ? -7.126 -0.046 13.821 1.00 95.19 101 TYR A C 1
ATOM 810 O O . TYR A 1 101 ? -8.170 -0.217 14.447 1.00 95.19 101 TYR A O 1
ATOM 818 N N . ILE A 1 102 ? -6.238 -1.024 13.614 1.00 96.00 102 ILE A N 1
ATOM 819 C CA . ILE A 1 102 ? -6.403 -2.385 14.143 1.00 96.00 102 ILE A CA 1
ATOM 820 C C . ILE A 1 102 ? -6.552 -2.339 15.668 1.00 96.00 102 ILE A C 1
ATOM 822 O O . ILE A 1 102 ? -7.498 -2.913 16.199 1.00 96.00 102 ILE A O 1
ATOM 826 N N . ASN A 1 103 ? -5.692 -1.593 16.369 1.00 95.31 103 ASN A N 1
ATOM 827 C CA . ASN A 1 103 ? -5.771 -1.461 17.827 1.00 95.31 103 ASN A CA 1
ATOM 828 C C . ASN A 1 103 ? -7.111 -0.870 18.288 1.00 95.31 103 ASN A C 1
ATOM 830 O O . ASN A 1 103 ? -7.739 -1.404 19.197 1.00 95.31 103 ASN A O 1
ATOM 834 N N . LYS A 1 104 ? -7.599 0.186 17.623 1.00 93.81 104 LYS A N 1
ATOM 835 C CA . LYS A 1 104 ? -8.913 0.774 17.933 1.00 93.81 104 LYS A CA 1
ATOM 836 C C . LYS A 1 104 ? -10.062 -0.205 17.714 1.00 93.81 104 LYS A C 1
ATOM 838 O O . LYS A 1 104 ? -10.981 -0.243 18.526 1.00 93.81 104 LYS A O 1
ATOM 843 N N . LEU A 1 105 ? -10.036 -0.968 16.620 1.00 95.12 105 LEU A N 1
ATOM 844 C CA . LEU A 1 105 ? -11.057 -1.980 16.347 1.00 95.12 105 LEU A CA 1
ATOM 845 C C . LEU A 1 105 ? -11.030 -3.086 17.409 1.00 95.12 105 LEU A C 1
ATOM 847 O O . LEU A 1 105 ? -12.083 -3.443 17.932 1.00 95.12 105 LEU A O 1
ATOM 851 N N . SER A 1 106 ? -9.843 -3.561 17.787 1.00 95.56 106 SER A N 1
ATOM 852 C CA . SER A 1 106 ? -9.662 -4.530 18.872 1.00 95.56 106 SER A CA 1
ATOM 853 C C . SER A 1 106 ? -10.186 -4.001 20.211 1.00 95.56 106 SER A C 1
ATOM 855 O O . SER A 1 106 ? -10.887 -4.718 20.920 1.00 95.56 106 SER A O 1
ATOM 857 N N . ASP A 1 107 ? -9.919 -2.737 20.548 1.00 95.56 107 ASP A N 1
ATOM 858 C CA . ASP A 1 107 ? -10.433 -2.106 21.770 1.00 95.56 107 ASP A CA 1
ATOM 859 C C . ASP A 1 107 ? -11.963 -2.019 21.785 1.00 95.56 107 ASP A C 1
ATOM 861 O O . ASP A 1 107 ? -12.579 -2.223 22.830 1.00 95.56 107 ASP A O 1
ATOM 865 N N . ILE A 1 108 ? -12.587 -1.712 20.642 1.00 95.62 108 ILE A N 1
ATOM 866 C CA . ILE A 1 108 ? -14.050 -1.670 20.512 1.00 95.62 108 ILE A CA 1
ATOM 867 C C . ILE A 1 108 ? -14.639 -3.067 20.717 1.00 95.62 108 ILE A C 1
ATOM 869 O O . ILE A 1 108 ? -15.597 -3.209 21.470 1.00 95.62 108 ILE A O 1
ATOM 873 N N . LEU A 1 109 ? -14.051 -4.090 20.091 1.00 95.06 109 LEU A N 1
ATOM 874 C CA . LEU A 1 109 ? -14.505 -5.477 20.214 1.00 95.06 109 LEU A CA 1
ATOM 875 C C . LEU A 1 109 ? -14.344 -6.031 21.635 1.00 95.06 109 LEU A C 1
ATOM 877 O O . LEU A 1 109 ? -15.191 -6.792 22.075 1.00 95.06 109 LEU A O 1
ATOM 881 N N . ASN A 1 110 ? -13.298 -5.630 22.363 1.00 91.50 110 ASN A N 1
ATOM 882 C CA . ASN A 1 110 ? -13.063 -6.060 23.747 1.00 91.50 110 ASN A CA 1
ATOM 883 C C . ASN A 1 110 ? -13.904 -5.301 24.788 1.00 91.50 110 ASN A C 1
ATOM 885 O O . ASN A 1 110 ? -13.972 -5.714 25.945 1.00 91.50 110 ASN A O 1
ATOM 889 N N . ARG A 1 111 ? -14.477 -4.149 24.418 1.00 83.88 111 ARG A N 1
ATOM 890 C CA . ARG A 1 111 ? -15.383 -3.365 25.275 1.00 83.88 111 ARG A CA 1
ATOM 891 C C . ARG A 1 111 ? -16.853 -3.746 25.091 1.00 83.88 111 ARG A C 1
ATOM 893 O O . ARG A 1 111 ? -17.662 -3.325 25.919 1.00 83.88 111 ARG A O 1
ATOM 900 N N . ALA A 1 112 ? -17.178 -4.446 24.006 1.00 58.00 112 ALA A N 1
ATOM 901 C CA . ALA A 1 112 ? -18.497 -5.006 23.730 1.00 58.00 112 ALA A CA 1
ATOM 902 C C . ALA A 1 112 ? -18.710 -6.308 24.516 1.00 58.00 112 ALA A C 1
ATOM 904 O O . ALA A 1 112 ? -19.869 -6.540 24.925 1.00 58.00 112 ALA A O 1
#

Foldseek 3Di:
DPPPPVVVVVVVVVPPDPPPPVPDDDDDDDPDDDDDDDDDDDPPPPDPDPVRVVVVVVVVVVVVVVVVVVLVVLVVPQDCVLVPPPDDDDSVSSVVRSVVVVVVVVVVVVVD

Sequence (112 aa):
MDCDLEAVTADMLSEWKPEDNAFGDDQDSLQSSSPDATPTQRQTKPKMSIKRRMKASEREKMRMRSLAEALHQLRDYLPPDYSKRGQPMTKIQTLKYTIDYINKLSDILNRA

Organism: NCBI:txid586833

InterPro domains:
  IPR011598 Myc-type, basic helix-loop-helix (bHLH) domain [PF00010] (52-105)
  IPR011598 Myc-type, basic helix-loop-helix (bHLH) domain [PS50888] (51-105)
  IPR011598 Myc-type, basic helix-loop-helix (bHLH) domain [SM00353] (57-111)
  IPR036638 Helix-loop-helix DNA-binding domain superfamily [G3DSA:4.10.280.10] (42-110)
  IPR036638 Helix-loop-helix DNA-binding domain superfamily [SSF47459] (44-110)
  IPR040259 Mesogenin/MesP [PTHR20937] (26-110)

Radius of gyration: 24.27 Å; chains: 1; bounding box: 64×48×56 Å

pLDDT: mean 74.47, std 20.58, range [34.41, 98.06]

Secondary structure (DSSP, 8-state):
----HHHHHHHHHHH----------------------------------HHHHHHHHHHHHHHHHHHHHHHHHHHHTS-GGGSTTSPPPPHHHHHHHHHHHHHHHHHHHHH-